Protein AF-A0A1J9PPA3-F1 (afdb_monomer_lite)

Radius of gyration: 17.22 Å; chains: 1; bounding box: 44×34×53 Å

pLDDT: mean 74.86, std 14.75, range [27.97, 92.5]

InterPro domains:
  IPR036514 SGNH hydrolase superfamily [G3DSA:3.40.50.1110] (2-132)

Secondary structure (DSSP, 8-state):
----STTSPPTT-----IIIIIHHHHHHHHTSTT-S----GGG-EEEE--SSGGGSTTTTTTT----THHHHHHHHHHHHHHHTTT--EEEE-----GGGSTT-PPSSTT-HHHHHHHHHHHHHHHHHHHHHIIIIIS-TTTTTT---

Structure (mmCIF, N/CA/C/O backbone):
data_AF-A0A1J9PPA3-F1
#
_entry.id   AF-A0A1J9PPA3-F1
#
loop_
_atom_site.group_PDB
_atom_site.id
_atom_site.type_symbol
_atom_site.label_atom_id
_atom_site.label_alt_id
_atom_site.label_comp_id
_atom_site.label_asym_id
_atom_site.label_entity_id
_atom_site.label_seq_id
_atom_site.pdbx_PDB_ins_code
_atom_site.Cartn_x
_atom_site.Cartn_y
_atom_site.Cartn_z
_atom_site.occupancy
_atom_site.B_iso_or_equiv
_atom_site.auth_seq_id
_atom_site.auth_comp_id
_atom_site.auth_asym_id
_atom_site.auth_atom_id
_atom_site.pdbx_PDB_model_num
ATOM 1 N N . MET A 1 1 ? 22.828 -7.476 2.561 1.00 27.97 1 MET A N 1
ATOM 2 C CA . MET A 1 1 ? 21.979 -7.334 1.357 1.00 27.97 1 MET A CA 1
ATOM 3 C C . MET A 1 1 ? 21.049 -6.152 1.584 1.00 27.97 1 MET A C 1
ATOM 5 O O . MET A 1 1 ? 20.035 -6.294 2.251 1.00 27.97 1 MET A O 1
ATOM 9 N N . THR A 1 2 ? 21.460 -4.958 1.165 1.00 29.41 2 THR A N 1
ATOM 10 C CA . THR A 1 2 ? 20.736 -3.705 1.419 1.00 29.41 2 THR A CA 1
ATOM 11 C C . THR A 1 2 ? 19.582 -3.559 0.433 1.00 29.41 2 THR A C 1
ATOM 13 O O . THR A 1 2 ? 19.784 -3.475 -0.776 1.00 29.41 2 THR A O 1
ATOM 16 N N . SER A 1 3 ? 18.367 -3.585 0.973 1.00 36.75 3 SER A N 1
ATOM 17 C CA . SER A 1 3 ? 17.110 -3.324 0.279 1.00 36.75 3 SER A CA 1
ATOM 18 C C . SER A 1 3 ? 17.101 -1.905 -0.302 1.00 36.75 3 SER A C 1
ATOM 20 O O . SER A 1 3 ? 17.084 -0.946 0.458 1.00 36.75 3 SER A O 1
ATOM 22 N N . ASN A 1 4 ? 17.055 -1.785 -1.631 1.00 42.97 4 ASN A N 1
ATOM 23 C CA . ASN A 1 4 ? 16.740 -0.543 -2.357 1.00 42.97 4 ASN A CA 1
ATOM 24 C C . ASN A 1 4 ? 15.247 -0.444 -2.733 1.00 42.97 4 ASN A C 1
ATOM 26 O O . ASN A 1 4 ? 14.871 0.277 -3.658 1.00 42.97 4 ASN A O 1
ATOM 30 N N . ALA A 1 5 ? 14.368 -1.178 -2.043 1.00 49.75 5 ALA A N 1
ATOM 31 C CA . ALA A 1 5 ? 12.935 -0.927 -2.154 1.00 49.75 5 ALA A CA 1
ATOM 32 C C . ALA A 1 5 ? 12.614 0.333 -1.345 1.00 49.75 5 ALA A C 1
ATOM 34 O O . ALA A 1 5 ? 13.302 0.620 -0.371 1.00 49.75 5 ALA A O 1
ATOM 35 N N . SER A 1 6 ? 11.549 1.048 -1.708 1.00 58.25 6 SER A N 1
ATOM 36 C CA . SER A 1 6 ? 10.996 2.253 -1.050 1.00 58.25 6 SER A CA 1
ATOM 37 C C . SER A 1 6 ? 10.542 2.054 0.415 1.00 58.25 6 SER A C 1
ATOM 39 O O . SER A 1 6 ? 9.663 2.740 0.92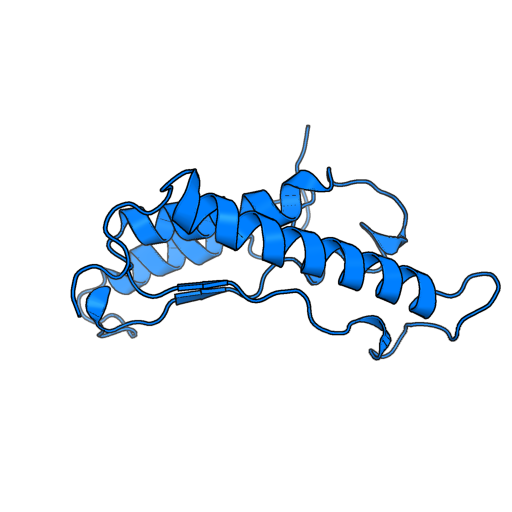1 1.00 58.25 6 SER A O 1
ATOM 41 N N . CYS A 1 7 ? 11.100 1.051 1.068 1.00 62.84 7 CYS A N 1
ATOM 42 C CA . CYS A 1 7 ? 10.606 0.350 2.231 1.00 62.84 7 CYS A CA 1
ATOM 43 C C . CYS A 1 7 ? 11.698 0.131 3.255 1.00 62.84 7 CYS A C 1
ATOM 45 O O . CYS A 1 7 ? 11.352 -0.142 4.392 1.00 62.84 7 CYS A O 1
ATOM 47 N N . SER A 1 8 ? 12.964 0.224 2.826 1.00 58.25 8 SER A N 1
ATOM 48 C CA . SER A 1 8 ? 14.114 0.342 3.705 1.00 58.25 8 SER A CA 1
ATOM 49 C C . SER A 1 8 ? 15.160 1.252 3.102 1.00 58.25 8 SER A C 1
ATOM 51 O O . SER A 1 8 ? 15.396 1.230 1.895 1.00 58.25 8 SER A O 1
ATOM 53 N N . ARG A 1 9 ? 15.779 2.067 3.955 1.00 54.66 9 ARG A N 1
ATOM 54 C CA . ARG A 1 9 ? 16.699 3.117 3.525 1.00 54.66 9 ARG A CA 1
ATOM 55 C C . ARG A 1 9 ? 18.056 2.529 3.118 1.00 54.66 9 ARG A C 1
ATOM 57 O O . ARG A 1 9 ? 18.730 1.951 3.975 1.00 54.66 9 ARG A O 1
ATOM 64 N N . PRO A 1 10 ? 18.541 2.740 1.884 1.00 54.22 10 PRO A N 1
ATOM 65 C CA . PRO A 1 10 ? 19.969 2.624 1.620 1.00 54.22 10 PRO A CA 1
ATOM 66 C C . PRO A 1 10 ? 20.760 3.750 2.302 1.00 54.22 10 PRO A C 1
ATOM 68 O O . PRO A 1 10 ? 20.256 4.871 2.437 1.00 54.22 10 PRO A O 1
ATOM 71 N N . PRO A 1 11 ? 22.017 3.506 2.715 1.00 52.62 11 PRO A N 1
ATOM 72 C CA . PRO A 1 11 ? 22.867 4.555 3.268 1.00 52.62 11 PRO A CA 1
ATOM 73 C C . PRO A 1 11 ? 22.988 5.737 2.292 1.00 52.62 11 PRO A C 1
ATOM 75 O O . PRO A 1 11 ? 23.346 5.551 1.134 1.00 52.62 11 PRO A O 1
ATOM 78 N N . GLY A 1 12 ? 22.689 6.953 2.760 1.00 52.34 12 GLY A N 1
ATOM 79 C CA . GLY A 1 12 ? 22.925 8.197 2.011 1.00 52.34 12 GLY A CA 1
ATOM 80 C C . GLY A 1 12 ? 21.735 8.789 1.241 1.00 52.34 12 GLY A C 1
ATOM 81 O O . GLY A 1 12 ? 21.861 9.904 0.749 1.00 52.34 12 GLY A O 1
ATOM 82 N N . ILE A 1 13 ? 20.571 8.127 1.182 1.00 56.47 13 ILE A N 1
ATOM 83 C CA . ILE A 1 13 ? 19.349 8.708 0.585 1.00 56.47 13 ILE A CA 1
ATOM 84 C C . ILE A 1 13 ? 18.416 9.238 1.689 1.00 56.47 13 ILE A C 1
ATOM 86 O O . ILE A 1 13 ? 18.161 8.544 2.677 1.00 56.47 13 ILE A O 1
ATOM 90 N N . LEU A 1 14 ? 17.923 10.473 1.522 1.00 55.19 14 LEU A N 1
ATOM 91 C CA . LEU A 1 14 ? 16.955 11.161 2.393 1.00 55.19 14 LEU A CA 1
ATOM 92 C C . LEU A 1 14 ? 15.536 11.091 1.803 1.00 55.19 14 LEU A C 1
ATOM 94 O O . LEU A 1 14 ? 14.905 12.114 1.558 1.00 55.19 14 LEU A O 1
ATOM 98 N N . VAL A 1 15 ? 15.037 9.885 1.532 1.00 59.75 15 VAL A N 1
ATOM 99 C CA . VAL A 1 15 ? 13.597 9.692 1.310 1.00 59.75 15 VAL A CA 1
ATOM 100 C C . VAL A 1 15 ? 13.026 8.992 2.539 1.00 59.75 15 VAL A C 1
ATOM 102 O O . VAL A 1 15 ? 13.624 8.001 2.981 1.00 59.75 15 VAL A O 1
ATOM 105 N N . PRO A 1 16 ? 11.925 9.494 3.128 1.00 65.06 16 PRO A N 1
ATOM 106 C CA . PRO A 1 16 ? 11.259 8.776 4.200 1.00 65.06 16 PRO A CA 1
ATOM 107 C C . PRO A 1 16 ? 10.857 7.400 3.668 1.00 65.06 16 PRO A C 1
ATOM 109 O O . PRO A 1 16 ? 10.274 7.272 2.594 1.00 65.06 16 PRO A O 1
ATOM 112 N N . CYS A 1 17 ? 11.281 6.357 4.374 1.00 75.88 17 CYS A N 1
ATOM 113 C CA . CYS A 1 17 ? 10.934 4.987 4.034 1.00 75.88 17 CYS A CA 1
ATOM 114 C C . CYS A 1 17 ? 9.712 4.578 4.851 1.00 75.88 17 CYS A C 1
ATOM 116 O O . CYS A 1 17 ? 9.585 4.933 6.025 1.00 75.88 17 CYS A O 1
ATOM 118 N N . VAL A 1 18 ? 8.815 3.817 4.229 1.00 83.19 18 VAL A N 1
ATOM 119 C CA . VAL A 1 18 ? 7.496 3.520 4.803 1.00 83.19 18 VAL A CA 1
ATOM 120 C C . VAL A 1 18 ? 7.613 2.753 6.124 1.00 83.19 18 VAL A C 1
ATOM 122 O O . VAL A 1 18 ? 6.922 3.062 7.095 1.00 83.19 18 VAL A O 1
ATOM 125 N N . LEU A 1 19 ? 8.504 1.755 6.184 1.00 83.75 19 LEU A N 1
ATOM 126 C CA . LEU A 1 19 ? 8.627 0.887 7.356 1.00 83.75 19 LEU A CA 1
ATOM 127 C C . LEU A 1 19 ? 9.458 1.504 8.481 1.00 83.75 19 LEU A C 1
ATOM 129 O O . LEU A 1 19 ? 9.209 1.152 9.638 1.00 83.75 19 LEU A O 1
ATOM 133 N N . GLU A 1 20 ? 10.435 2.356 8.166 1.00 80.81 20 GLU A N 1
ATOM 134 C CA . GLU A 1 20 ? 11.334 2.979 9.144 1.00 80.81 20 GLU A CA 1
ATOM 135 C C . GLU A 1 20 ? 10.863 4.347 9.634 1.00 80.81 20 GLU A C 1
ATOM 137 O O . GLU A 1 20 ? 11.234 4.728 10.740 1.00 80.81 20 GLU A O 1
ATOM 142 N N . TYR A 1 21 ? 10.078 5.082 8.843 1.00 83.38 21 TYR A N 1
ATOM 143 C 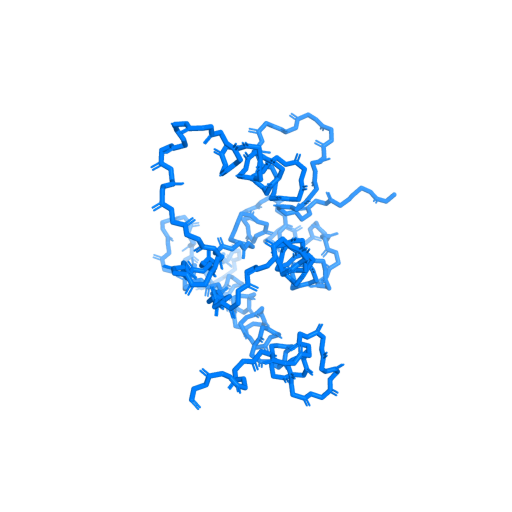CA . TYR A 1 21 ? 9.671 6.444 9.182 1.00 83.38 21 TYR A CA 1
ATOM 144 C C . TYR A 1 21 ? 8.157 6.632 9.165 1.00 83.38 21 TYR A C 1
ATOM 146 O O . TYR A 1 21 ? 7.581 6.875 10.218 1.00 83.38 21 TYR A O 1
ATOM 154 N N . GLU A 1 22 ? 7.494 6.467 8.016 1.00 86.50 22 GLU A N 1
ATOM 155 C CA . GLU A 1 22 ? 6.090 6.892 7.872 1.00 86.50 22 GLU A CA 1
ATOM 156 C C . GLU A 1 22 ? 5.147 6.179 8.852 1.00 86.50 22 GLU A C 1
ATOM 158 O O . GLU A 1 22 ? 4.385 6.834 9.561 1.00 86.50 22 GLU A O 1
ATOM 163 N N . ILE A 1 23 ? 5.224 4.845 8.950 1.00 88.44 23 ILE A N 1
ATOM 164 C CA . ILE A 1 23 ? 4.375 4.081 9.878 1.00 88.44 23 ILE A CA 1
ATOM 165 C C . ILE A 1 23 ? 4.730 4.357 11.345 1.00 88.44 23 ILE A C 1
ATOM 167 O O . ILE A 1 23 ? 3.810 4.631 12.115 1.00 88.44 23 ILE A O 1
ATOM 171 N N . PRO A 1 24 ? 6.008 4.291 11.777 1.00 89.56 24 PRO A N 1
ATOM 172 C CA . PRO A 1 24 ? 6.366 4.657 13.146 1.00 89.56 24 PRO A CA 1
ATOM 173 C C . PRO A 1 24 ? 5.908 6.065 13.544 1.00 89.56 24 PRO A C 1
ATOM 175 O O . PRO A 1 24 ? 5.340 6.223 14.622 1.00 89.56 24 PRO A O 1
ATOM 178 N N . SER A 1 25 ? 6.094 7.060 12.673 1.00 88.56 25 SER A N 1
ATOM 179 C CA . SER A 1 25 ? 5.632 8.430 12.914 1.00 88.56 25 SER A CA 1
ATOM 180 C C . SER A 1 25 ? 4.114 8.497 13.045 1.00 88.56 25 SER A C 1
ATOM 182 O O . SER A 1 25 ? 3.627 9.064 14.016 1.00 88.56 25 SER A O 1
ATOM 184 N N . TYR A 1 26 ? 3.364 7.833 12.158 1.00 87.94 26 TYR A N 1
ATOM 185 C CA . TYR A 1 26 ? 1.905 7.756 12.267 1.00 87.94 26 TYR A CA 1
ATOM 186 C C . TYR A 1 26 ? 1.443 7.180 13.613 1.00 87.94 26 TYR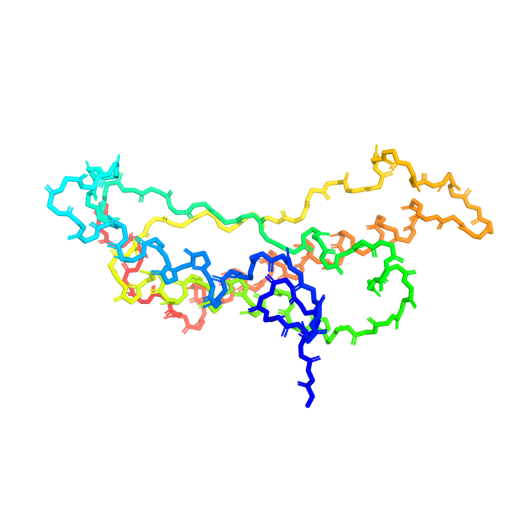 A C 1
ATOM 188 O O . TYR A 1 26 ? 0.532 7.728 14.226 1.00 87.94 26 TYR A O 1
ATOM 196 N N . ILE A 1 27 ? 2.066 6.096 14.090 1.00 87.62 27 ILE A N 1
ATOM 197 C CA . ILE A 1 27 ? 1.693 5.459 15.365 1.00 87.62 27 ILE A CA 1
ATOM 198 C C . ILE A 1 27 ? 1.909 6.421 16.537 1.00 87.62 27 ILE A C 1
ATOM 200 O O . ILE A 1 27 ? 1.060 6.511 17.421 1.00 87.62 27 ILE A O 1
ATOM 204 N N . VAL A 1 28 ? 3.033 7.145 16.538 1.00 89.62 28 VAL A N 1
ATOM 205 C CA . VAL A 1 28 ? 3.331 8.145 17.570 1.00 89.62 28 VAL A CA 1
ATOM 206 C C . VAL A 1 28 ? 2.324 9.291 17.509 1.00 89.62 28 VAL A C 1
ATOM 208 O O . VAL A 1 28 ? 1.735 9.632 18.532 1.00 89.62 28 VAL A O 1
ATOM 211 N N . ASP A 1 29 ? 2.080 9.840 16.321 1.00 87.75 29 ASP A N 1
ATOM 212 C CA . ASP A 1 29 ? 1.201 10.994 16.137 1.00 87.75 29 ASP A CA 1
ATOM 213 C C . ASP A 1 29 ? -0.260 10.668 16.472 1.00 87.75 29 ASP A C 1
ATOM 215 O O . ASP A 1 29 ? -0.948 11.485 17.084 1.00 87.75 29 ASP A O 1
ATOM 219 N N . ALA A 1 30 ? -0.730 9.465 16.126 1.00 84.44 30 ALA A N 1
ATOM 220 C CA . ALA A 1 30 ? -2.084 8.995 16.419 1.00 84.44 30 ALA A CA 1
ATOM 221 C C . ALA A 1 30 ? -2.332 8.755 17.918 1.00 84.44 30 ALA A C 1
ATOM 223 O O . ALA A 1 30 ? -3.479 8.782 18.358 1.00 84.44 30 ALA A O 1
ATOM 224 N N . ALA A 1 31 ? -1.279 8.538 18.711 1.00 84.62 31 ALA A N 1
ATOM 225 C CA . ALA A 1 31 ? -1.379 8.344 20.157 1.00 84.62 31 ALA A CA 1
ATOM 226 C C . ALA A 1 31 ? -1.381 9.663 20.954 1.00 84.62 31 ALA A C 1
ATOM 228 O O . ALA A 1 31 ? -1.556 9.646 22.175 1.00 84.62 31 ALA A O 1
ATOM 229 N N . LEU A 1 32 ? -1.166 10.813 20.302 1.00 85.75 32 LEU A N 1
ATOM 230 C CA . LEU A 1 32 ? -1.097 12.097 20.995 1.00 85.75 32 LEU A CA 1
ATOM 231 C C . LEU A 1 32 ? -2.482 12.525 21.528 1.00 85.75 32 LEU A C 1
ATOM 233 O O . LEU A 1 32 ? -3.471 12.457 20.802 1.00 85.75 32 LEU A O 1
ATOM 237 N N . PRO A 1 33 ? -2.578 13.086 22.752 1.00 78.50 33 PRO A N 1
ATOM 238 C CA . PRO A 1 33 ? -3.853 13.539 23.335 1.00 78.50 33 PRO A CA 1
ATOM 239 C C . PRO A 1 33 ? -4.590 14.621 22.529 1.00 78.50 33 PRO A C 1
ATOM 241 O O . PRO A 1 33 ? -5.788 14.827 22.698 1.00 78.50 33 PRO A O 1
ATOM 244 N N . LYS A 1 34 ? -3.860 15.343 21.673 1.00 79.81 34 LYS A N 1
ATOM 245 C CA . LYS A 1 34 ? -4.383 16.303 20.692 1.00 79.81 34 LYS A CA 1
ATOM 246 C C . LYS A 1 34 ? -3.875 15.939 19.301 1.00 79.81 34 LYS A C 1
ATOM 248 O O . LYS A 1 34 ? -3.346 16.794 18.591 1.00 79.81 34 LYS A O 1
ATOM 253 N N . ALA A 1 35 ? -3.946 14.654 18.960 1.00 74.81 35 ALA A N 1
ATOM 254 C CA . ALA A 1 35 ? -3.539 14.187 17.651 1.00 74.81 35 ALA A CA 1
ATOM 255 C C . ALA A 1 35 ? -4.284 14.992 16.571 1.00 74.81 35 ALA A C 1
ATOM 257 O O . ALA A 1 35 ? -5.504 15.163 16.663 1.00 74.81 35 ALA A O 1
ATOM 258 N N . PRO A 1 36 ? -3.588 15.464 15.522 1.00 68.94 36 PRO A N 1
ATOM 259 C CA . PRO A 1 36 ? -4.255 16.038 14.353 1.00 68.94 36 PRO A CA 1
ATOM 260 C C . PRO A 1 36 ? -5.189 15.017 13.674 1.00 68.94 36 PRO A C 1
ATOM 262 O O . PRO A 1 36 ? -6.088 15.393 12.926 1.00 68.94 36 PRO A O 1
ATOM 265 N N . ILE A 1 37 ? -5.001 13.726 13.971 1.00 70.19 37 ILE A N 1
ATOM 266 C CA . ILE A 1 37 ? -5.835 12.605 13.553 1.00 70.19 37 ILE A CA 1
ATOM 267 C C . ILE A 1 37 ? -6.710 12.183 14.745 1.00 70.19 37 ILE A C 1
ATOM 269 O O . ILE A 1 37 ? -6.304 11.369 15.566 1.00 70.19 37 ILE A O 1
ATOM 273 N N . ASN A 1 38 ? -7.922 12.737 14.841 1.00 70.69 38 ASN A N 1
ATOM 274 C CA . ASN A 1 38 ? -8.922 12.353 15.847 1.00 70.69 38 ASN A CA 1
ATOM 275 C C . ASN A 1 38 ? -9.894 11.302 15.279 1.00 70.69 38 ASN A C 1
ATOM 277 O O . ASN A 1 38 ? -11.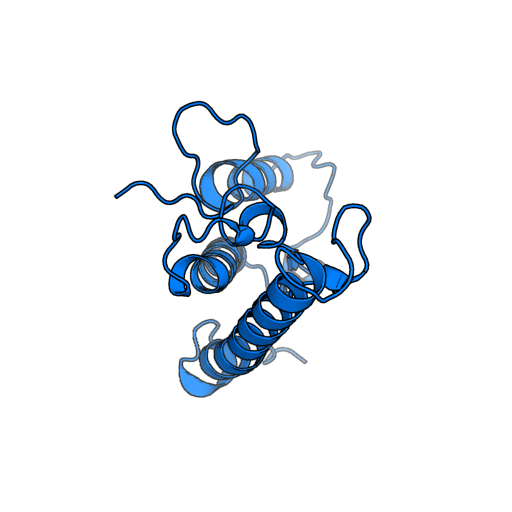080 11.566 15.092 1.00 70.69 38 ASN A O 1
ATOM 281 N N . THR A 1 39 ? -9.373 10.134 14.907 1.00 71.19 39 THR A N 1
ATOM 282 C CA . THR A 1 39 ? -10.178 9.006 14.417 1.00 71.19 39 THR A CA 1
ATOM 283 C C . THR A 1 39 ? -9.677 7.710 15.037 1.00 71.19 39 THR A C 1
ATOM 285 O O . THR A 1 39 ? -8.480 7.544 15.271 1.00 71.19 39 THR A O 1
ATOM 288 N N . THR A 1 40 ? -10.594 6.792 15.328 1.00 76.69 40 THR A N 1
ATOM 289 C CA . THR A 1 40 ? -10.229 5.443 15.769 1.00 76.69 40 THR A CA 1
ATOM 290 C C . THR A 1 40 ? -9.867 4.578 14.565 1.00 76.69 40 THR A C 1
ATOM 292 O O . THR A 1 40 ? -10.294 4.835 13.439 1.00 76.69 40 THR A O 1
ATOM 295 N N . ALA A 1 41 ? -9.117 3.500 14.784 1.00 79.75 41 ALA A N 1
ATOM 296 C CA . ALA A 1 41 ? -8.689 2.627 13.692 1.00 79.75 41 ALA A CA 1
ATOM 297 C C . ALA A 1 41 ? -9.861 1.961 12.926 1.00 79.75 41 ALA A C 1
ATOM 299 O O . ALA A 1 41 ? -9.725 1.628 11.749 1.00 79.75 41 ALA A O 1
ATOM 300 N N . HIS A 1 42 ? -11.040 1.842 13.554 1.00 79.88 42 HIS A N 1
ATOM 301 C CA . HIS A 1 42 ? -12.283 1.365 12.927 1.00 79.88 42 HIS A CA 1
ATOM 302 C C . HIS A 1 42 ? -13.051 2.445 12.145 1.00 79.88 42 HIS A C 1
ATOM 304 O O . HIS A 1 42 ? -14.018 2.135 11.456 1.00 79.88 42 HIS A O 1
ATOM 310 N N . GLN A 1 43 ? -12.647 3.709 12.241 1.00 84.56 43 GLN A N 1
ATOM 311 C CA . GLN A 1 43 ? -13.254 4.840 11.532 1.00 84.56 43 GLN A CA 1
ATOM 312 C C . GLN A 1 43 ? -12.335 5.387 10.429 1.00 84.56 43 GLN A C 1
ATOM 314 O O . GLN A 1 43 ? -12.637 6.409 9.814 1.00 84.56 43 GLN A O 1
ATOM 319 N N . ALA A 1 44 ? -11.209 4.718 10.177 1.00 86.56 44 ALA A N 1
ATOM 320 C CA . ALA A 1 44 ? -10.212 5.122 9.202 1.00 86.56 44 ALA A CA 1
ATOM 321 C C . ALA A 1 44 ? -10.068 4.083 8.085 1.00 86.56 44 ALA A C 1
ATOM 323 O O . ALA A 1 44 ? -10.060 2.875 8.327 1.00 86.56 44 ALA A O 1
ATOM 324 N N . VAL A 1 45 ? -9.900 4.577 6.857 1.00 89.88 45 VAL A N 1
ATOM 325 C CA . VAL A 1 45 ? -9.483 3.772 5.705 1.00 89.88 45 VAL A CA 1
ATOM 326 C C . VAL A 1 45 ? -8.007 4.040 5.437 1.00 89.88 45 VAL A C 1
ATOM 328 O O . VAL A 1 45 ? -7.604 5.161 5.130 1.00 89.88 45 VAL A O 1
ATOM 331 N N . TYR A 1 46 ? -7.198 2.994 5.535 1.00 90.12 46 TYR A N 1
ATOM 332 C CA . TYR A 1 46 ? -5.754 3.025 5.363 1.00 90.12 46 TYR A CA 1
ATOM 333 C C . TYR A 1 46 ? -5.407 2.760 3.904 1.00 90.12 46 TYR A C 1
ATOM 335 O O . TYR A 1 46 ? -5.410 1.626 3.422 1.00 90.12 46 TYR A O 1
ATOM 343 N N . SER A 1 47 ? -5.122 3.839 3.188 1.00 89.81 47 SER A N 1
ATOM 344 C CA . SER A 1 47 ? -4.753 3.807 1.779 1.00 89.81 47 SER A CA 1
ATOM 345 C C . SER A 1 47 ? -3.233 3.835 1.641 1.00 89.81 47 SER A C 1
ATOM 347 O O . SER A 1 47 ? -2.568 4.663 2.260 1.00 89.81 47 SER A O 1
ATOM 349 N N . THR A 1 48 ? -2.651 2.928 0.857 1.00 84.75 48 THR A N 1
ATOM 350 C CA . THR A 1 48 ? -1.192 2.867 0.671 1.00 84.75 48 THR A CA 1
ATOM 351 C C . THR A 1 48 ? -0.850 2.843 -0.808 1.00 84.75 48 THR A C 1
ATOM 353 O O . THR A 1 48 ? -1.209 1.898 -1.514 1.00 84.75 48 THR A O 1
ATOM 356 N N . TRP A 1 49 ? -0.128 3.877 -1.266 1.00 83.88 49 TRP A N 1
ATOM 357 C CA . TRP A 1 49 ? 0.371 3.976 -2.639 1.00 83.88 49 TRP A CA 1
ATOM 358 C C . TRP A 1 49 ? 1.891 3.966 -2.712 1.00 83.88 49 TRP A C 1
ATOM 360 O O . TRP A 1 49 ? 2.543 4.989 -2.903 1.00 83.88 49 TRP A O 1
ATOM 370 N N . ILE A 1 50 ? 2.481 2.793 -2.546 1.00 76.12 50 ILE A N 1
ATOM 371 C CA . ILE A 1 50 ? 3.938 2.671 -2.504 1.00 76.12 50 ILE A CA 1
ATOM 372 C C . ILE A 1 50 ? 4.407 1.779 -3.649 1.00 76.12 50 ILE A C 1
ATOM 374 O O . ILE A 1 50 ? 3.623 0.994 -4.177 1.00 76.12 50 ILE A O 1
ATOM 378 N N . SER A 1 51 ? 5.683 1.919 -4.030 1.00 69.69 51 SER A N 1
ATOM 379 C CA . SER A 1 51 ? 6.399 1.224 -5.127 1.00 69.69 51 SER A CA 1
ATOM 380 C C . SER A 1 51 ? 6.702 2.055 -6.377 1.00 69.69 51 SER A C 1
ATOM 382 O O . SER A 1 51 ? 7.571 1.655 -7.149 1.00 69.69 51 SER A O 1
ATOM 384 N N . THR A 1 52 ? 6.084 3.222 -6.582 1.00 73.38 52 THR A N 1
ATOM 385 C CA . THR A 1 52 ? 6.367 4.086 -7.752 1.00 73.38 52 THR A CA 1
ATOM 386 C C . THR A 1 52 ? 7.823 4.548 -7.798 1.00 73.38 52 THR A C 1
ATOM 388 O O . THR A 1 52 ? 8.469 4.456 -8.841 1.00 73.38 52 THR A O 1
ATOM 391 N N . ASN A 1 53 ? 8.370 4.961 -6.653 1.00 68.25 53 ASN A N 1
ATOM 392 C CA . ASN A 1 53 ? 9.739 5.473 -6.547 1.00 68.25 53 ASN A CA 1
ATOM 393 C C . ASN A 1 53 ? 10.795 4.415 -6.878 1.00 68.25 53 ASN A C 1
ATOM 395 O O . ASN A 1 53 ? 11.783 4.711 -7.549 1.00 68.25 53 ASN A O 1
ATOM 399 N N . GLY A 1 54 ? 10.577 3.160 -6.485 1.00 66.00 54 GLY A N 1
ATOM 400 C CA . GLY A 1 54 ? 11.506 2.096 -6.846 1.00 66.00 54 GLY A CA 1
ATOM 401 C C . GLY A 1 54 ? 11.330 1.581 -8.279 1.00 66.00 54 GLY A C 1
ATOM 402 O O . GLY A 1 54 ? 12.132 0.756 -8.695 1.00 66.00 54 GLY A O 1
ATOM 403 N N . LEU A 1 55 ? 10.361 2.070 -9.062 1.00 67.69 55 LEU A N 1
ATOM 404 C CA . LEU A 1 55 ? 10.267 1.820 -10.511 1.00 67.69 55 LEU A CA 1
ATOM 405 C C . LEU A 1 55 ? 10.968 2.892 -11.362 1.00 67.69 55 LEU A C 1
ATOM 407 O O . LEU A 1 55 ? 10.981 2.796 -12.588 1.00 67.69 55 LEU A O 1
ATOM 411 N N . GLY A 1 56 ? 11.559 3.907 -10.726 1.00 62.84 56 GLY A N 1
ATOM 412 C CA . GLY A 1 56 ? 12.195 5.038 -11.391 1.00 62.84 56 GLY A CA 1
ATOM 413 C C . GLY A 1 56 ? 13.455 4.706 -12.204 1.00 62.84 56 GLY A C 1
ATOM 414 O O . GLY A 1 56 ? 13.980 3.589 -12.206 1.00 62.84 56 GLY A O 1
ATOM 415 N N . ASN A 1 57 ? 13.963 5.743 -12.883 1.00 53.84 57 ASN A N 1
ATOM 416 C CA . ASN A 1 57 ? 15.075 5.695 -13.844 1.00 53.84 57 ASN A CA 1
ATOM 417 C C . ASN A 1 57 ? 16.388 5.085 -13.314 1.00 53.84 57 ASN A C 1
ATOM 419 O O . ASN A 1 57 ? 17.200 4.664 -14.129 1.00 53.84 57 ASN A O 1
ATOM 423 N N . GLN A 1 58 ? 16.601 5.043 -11.996 1.00 52.38 58 GLN A N 1
ATOM 424 C CA . GLN A 1 58 ? 17.864 4.614 -11.376 1.00 52.38 58 GLN A CA 1
ATOM 425 C C . GLN A 1 58 ? 17.785 3.276 -10.627 1.00 52.38 58 GLN A C 1
ATOM 427 O O . GLN A 1 58 ? 18.766 2.866 -10.020 1.00 52.38 58 GLN A O 1
ATOM 432 N N . VAL A 1 59 ? 16.639 2.590 -10.651 1.00 58.19 59 VAL A N 1
ATOM 433 C CA . VAL A 1 59 ? 16.473 1.317 -9.930 1.00 58.19 59 VAL A CA 1
ATOM 434 C C . VAL A 1 59 ? 15.983 0.251 -10.905 1.00 58.19 59 VAL A C 1
ATOM 436 O O . VAL A 1 59 ? 16.769 -0.510 -11.462 1.00 58.19 59 VAL A O 1
ATOM 439 N N . PHE A 1 60 ? 14.693 0.253 -11.234 1.00 54.53 60 PHE A N 1
ATOM 440 C CA . PHE A 1 60 ? 14.105 -0.823 -12.031 1.00 54.53 60 PHE A CA 1
ATOM 441 C C . PHE A 1 60 ? 14.246 -0.639 -13.550 1.00 54.53 60 PHE A C 1
ATOM 443 O O . PHE A 1 60 ? 14.292 -1.624 -14.285 1.00 54.53 60 PHE A O 1
ATOM 450 N N . LEU A 1 61 ? 14.337 0.605 -14.038 1.00 56.91 61 LEU A N 1
ATOM 451 C CA . LEU A 1 61 ? 14.587 0.891 -15.461 1.00 56.91 61 LEU A CA 1
ATOM 452 C C . LEU A 1 61 ? 16.052 0.690 -15.877 1.00 56.91 61 LEU A C 1
ATOM 454 O O . LEU A 1 61 ? 16.319 0.596 -17.074 1.00 56.91 61 LEU A O 1
ATOM 458 N N . ALA A 1 62 ? 16.968 0.632 -14.908 1.00 56.47 62 ALA A N 1
ATOM 459 C CA . ALA A 1 62 ? 18.400 0.415 -15.110 1.00 56.47 62 ALA A CA 1
ATOM 460 C C . ALA A 1 62 ? 18.833 -1.042 -14.836 1.00 56.47 62 ALA A C 1
ATOM 462 O O . ALA A 1 62 ? 20.026 -1.312 -14.765 1.00 56.47 62 ALA A O 1
ATOM 463 N N . ASP A 1 63 ? 17.876 -1.960 -14.626 1.00 56.84 63 ASP A N 1
ATOM 464 C CA . ASP A 1 63 ? 18.106 -3.360 -14.219 1.00 56.84 63 ASP A CA 1
ATOM 465 C C . ASP A 1 63 ? 18.991 -3.528 -12.961 1.00 56.84 63 ASP A C 1
ATOM 467 O O . ASP A 1 63 ? 19.505 -4.612 -12.679 1.00 56.84 63 ASP A O 1
ATOM 471 N N . MET A 1 64 ? 19.104 -2.480 -12.139 1.00 54.78 64 MET A N 1
ATOM 472 C CA . MET A 1 64 ? 19.759 -2.514 -10.833 1.00 54.78 64 MET A CA 1
ATOM 473 C C . MET A 1 64 ? 18.778 -3.139 -9.835 1.00 54.78 64 MET A C 1
ATOM 475 O O . MET A 1 64 ? 17.961 -2.465 -9.210 1.00 54.78 64 MET A O 1
ATOM 479 N N . GLN A 1 65 ? 18.767 -4.472 -9.797 1.00 51.28 65 GLN A N 1
ATOM 480 C CA . GLN A 1 65 ? 17.684 -5.244 -9.194 1.00 51.28 65 GLN A CA 1
ATOM 481 C C . GLN A 1 65 ? 17.570 -5.066 -7.676 1.00 51.28 65 GLN A C 1
ATOM 483 O O . GLN A 1 65 ? 18.335 -5.633 -6.900 1.00 51.28 65 GLN A O 1
ATOM 488 N N . THR A 1 66 ? 16.485 -4.436 -7.240 1.00 53.66 66 THR A N 1
ATOM 489 C CA . THR A 1 66 ? 15.756 -4.910 -6.061 1.00 53.66 66 THR A CA 1
ATOM 490 C C . THR A 1 66 ? 15.075 -6.231 -6.433 1.00 53.66 66 THR A C 1
ATOM 492 O O . THR A 1 66 ? 14.470 -6.301 -7.510 1.00 53.66 66 THR A O 1
ATOM 495 N N . PRO A 1 67 ? 15.110 -7.286 -5.593 1.00 56.22 67 PRO A N 1
ATOM 496 C CA . PRO A 1 67 ? 14.353 -8.502 -5.869 1.00 56.22 67 PRO A CA 1
ATOM 497 C C . PRO A 1 67 ? 12.896 -8.136 -6.165 1.00 56.22 67 PRO A C 1
ATOM 499 O O . PRO A 1 67 ? 12.287 -7.407 -5.389 1.00 56.22 67 PRO A O 1
ATOM 502 N N . LYS A 1 68 ? 12.312 -8.631 -7.265 1.00 51.50 68 LYS A N 1
ATOM 503 C CA . LYS A 1 68 ? 10.913 -8.330 -7.658 1.00 51.50 68 LYS A CA 1
ATOM 504 C C . LYS A 1 68 ? 9.910 -8.582 -6.518 1.00 51.50 68 LYS A C 1
ATOM 506 O O . LYS A 1 68 ? 8.890 -7.910 -6.423 1.00 51.50 68 LYS A O 1
ATOM 511 N N . LYS A 1 69 ? 10.252 -9.522 -5.631 1.00 54.28 69 LYS A N 1
ATOM 512 C CA . LYS A 1 69 ? 9.534 -9.863 -4.399 1.00 54.28 69 LYS A CA 1
ATOM 513 C C . LYS A 1 69 ? 9.472 -8.695 -3.397 1.00 54.28 69 LYS A C 1
ATOM 515 O O . LYS A 1 69 ? 8.468 -8.539 -2.720 1.00 54.28 69 LYS A O 1
ATOM 520 N N . ALA A 1 70 ? 10.491 -7.838 -3.345 1.00 63.84 70 ALA A N 1
ATOM 521 C CA . ALA A 1 70 ? 10.643 -6.785 -2.341 1.00 63.84 70 ALA A CA 1
ATOM 522 C C . ALA A 1 70 ? 9.566 -5.683 -2.407 1.00 63.84 70 ALA A C 1
ATOM 524 O O . ALA A 1 70 ? 9.233 -5.115 -1.373 1.00 63.84 70 ALA A O 1
ATOM 525 N N . TYR A 1 71 ? 8.991 -5.397 -3.582 1.00 69.94 71 TYR A N 1
ATOM 526 C CA . TYR A 1 71 ? 7.985 -4.332 -3.740 1.00 69.94 71 TYR A CA 1
ATOM 527 C C . TYR A 1 71 ? 6.643 -4.692 -3.109 1.00 69.94 71 TYR A C 1
ATOM 529 O O . TYR A 1 71 ? 6.112 -3.976 -2.260 1.00 69.94 71 TYR A O 1
ATOM 537 N N . VAL A 1 72 ? 6.117 -5.845 -3.513 1.00 77.31 72 VAL A N 1
ATOM 538 C CA . VAL A 1 72 ? 4.821 -6.321 -3.042 1.00 77.31 72 VAL A CA 1
ATOM 539 C C . VAL A 1 72 ? 4.924 -6.722 -1.567 1.00 77.31 72 VAL A C 1
ATOM 541 O O . VAL A 1 72 ? 4.095 -6.300 -0.767 1.00 77.31 72 VAL A O 1
ATOM 544 N N . GLU A 1 73 ? 5.986 -7.439 -1.175 1.00 80.88 73 GLU A N 1
ATOM 545 C CA . GLU A 1 73 ? 6.217 -7.831 0.227 1.00 80.88 73 GLU A CA 1
ATOM 546 C C . GLU A 1 73 ? 6.333 -6.630 1.164 1.00 80.88 73 GLU A C 1
ATOM 548 O O . GLU A 1 73 ? 5.845 -6.680 2.291 1.00 80.88 73 GLU A O 1
ATOM 553 N N . CYS A 1 74 ? 6.932 -5.531 0.710 1.00 79.88 74 CYS A N 1
ATOM 554 C CA . CYS A 1 74 ? 6.967 -4.313 1.501 1.00 79.88 74 CYS A CA 1
ATOM 555 C C . CYS A 1 74 ? 5.571 -3.760 1.786 1.00 79.88 74 CYS A C 1
ATOM 557 O O . CYS A 1 74 ? 5.298 -3.374 2.920 1.00 79.88 74 CYS A O 1
ATOM 559 N N . THR A 1 75 ? 4.689 -3.738 0.783 1.00 85.31 75 THR A N 1
ATOM 560 C CA . THR A 1 75 ? 3.322 -3.242 0.990 1.00 85.31 75 THR A CA 1
ATOM 561 C C . THR A 1 75 ? 2.611 -4.088 2.026 1.00 85.31 75 THR A C 1
ATOM 563 O O . THR A 1 75 ? 2.088 -3.541 2.986 1.00 85.31 75 THR A O 1
ATOM 566 N N . PHE A 1 76 ? 2.686 -5.414 1.924 1.00 88.38 76 PHE A N 1
ATOM 567 C CA . PHE A 1 76 ? 2.084 -6.279 2.940 1.00 88.38 76 PHE A CA 1
ATOM 568 C C . PHE A 1 76 ? 2.765 -6.152 4.311 1.00 88.38 76 PHE A C 1
ATOM 570 O O . PHE A 1 76 ? 2.085 -6.179 5.326 1.00 88.38 76 PHE A O 1
ATOM 577 N N . SER A 1 77 ? 4.076 -5.910 4.372 1.00 88.81 77 SER A N 1
ATOM 578 C CA . SER A 1 77 ? 4.776 -5.646 5.641 1.00 88.81 77 SER A CA 1
ATOM 579 C C . SER A 1 77 ? 4.338 -4.329 6.296 1.00 88.81 77 SER A C 1
ATOM 581 O O . SER A 1 77 ? 4.248 -4.241 7.520 1.00 88.81 77 SER A O 1
ATOM 583 N N . ALA A 1 78 ? 4.053 -3.306 5.490 1.00 87.94 78 ALA A N 1
ATOM 584 C CA . ALA A 1 78 ? 3.505 -2.034 5.944 1.00 87.94 78 ALA A CA 1
ATOM 585 C C . ALA A 1 78 ? 2.081 -2.220 6.489 1.00 87.94 78 ALA A C 1
ATOM 587 O O . ALA A 1 78 ? 1.788 -1.812 7.615 1.00 87.94 78 ALA A O 1
ATOM 588 N N . LEU A 1 79 ? 1.231 -2.924 5.738 1.00 91.12 79 LEU A N 1
ATOM 589 C CA . LEU A 1 79 ? -0.127 -3.261 6.164 1.00 91.12 79 LEU A CA 1
ATOM 590 C C . LEU A 1 79 ? -0.137 -4.107 7.443 1.00 91.12 79 LEU A C 1
ATOM 592 O O . LEU A 1 79 ? -0.936 -3.836 8.328 1.00 91.12 79 LEU A O 1
ATOM 596 N N . ASP A 1 80 ? 0.783 -5.062 7.604 1.00 92.38 80 ASP A N 1
ATOM 597 C CA . ASP A 1 80 ? 0.902 -5.858 8.832 1.00 92.38 80 ASP A CA 1
ATOM 598 C C . ASP A 1 80 ? 1.163 -4.997 10.067 1.00 92.38 80 ASP A C 1
ATOM 600 O O . ASP A 1 80 ? 0.615 -5.262 11.138 1.00 92.38 80 ASP A O 1
ATOM 604 N N . LYS A 1 81 ? 2.028 -3.981 9.947 1.00 91.00 81 LYS A N 1
ATOM 605 C CA . LYS A 1 81 ? 2.308 -3.072 11.063 1.00 91.00 81 LYS A CA 1
ATOM 606 C C . LYS A 1 81 ? 1.057 -2.288 11.443 1.00 91.00 81 LYS A C 1
ATOM 608 O O . LYS A 1 81 ? 0.766 -2.206 12.628 1.00 91.00 81 LYS A O 1
ATOM 613 N N . LEU A 1 82 ? 0.310 -1.776 10.465 1.00 90.50 82 LEU A N 1
ATOM 614 C CA . LEU A 1 82 ? -0.948 -1.064 10.708 1.00 90.50 82 LEU A CA 1
ATOM 615 C C . LEU A 1 82 ? -2.030 -1.991 11.281 1.00 90.50 82 LEU A C 1
ATOM 617 O O . LEU A 1 82 ? -2.697 -1.634 12.247 1.00 90.50 82 LEU A O 1
ATOM 621 N N . TYR A 1 83 ? -2.166 -3.204 10.747 1.00 91.69 83 TYR A N 1
ATOM 622 C CA . TYR A 1 83 ? -3.121 -4.205 11.224 1.00 91.69 83 TYR A CA 1
ATOM 623 C C . TYR A 1 83 ? -2.893 -4.561 12.697 1.00 91.69 83 TYR A C 1
ATOM 625 O O . TYR A 1 83 ? -3.836 -4.597 13.483 1.00 91.69 83 TYR A O 1
ATOM 633 N N . ARG A 1 84 ? -1.630 -4.718 13.120 1.00 90.88 84 ARG A N 1
ATOM 634 C CA . ARG A 1 84 ? -1.279 -4.926 14.539 1.00 90.88 84 ARG A CA 1
ATOM 635 C C . ARG A 1 84 ? -1.620 -3.739 15.446 1.00 90.88 84 ARG A C 1
ATOM 637 O O . ARG A 1 84 ? -1.689 -3.928 16.653 1.00 90.88 84 ARG A O 1
ATOM 644 N N . GLN A 1 85 ? -1.824 -2.547 14.887 1.00 88.38 85 GLN A N 1
ATOM 645 C CA . GLN A 1 85 ? -2.292 -1.356 15.608 1.00 88.38 85 GLN A CA 1
ATOM 646 C C . GLN A 1 85 ? -3.824 -1.222 15.586 1.00 88.38 85 GLN A C 1
ATOM 648 O O . GLN A 1 85 ? -4.362 -0.207 16.018 1.00 88.38 85 GLN A O 1
ATOM 653 N N . GLY A 1 86 ? -4.535 -2.238 15.086 1.00 88.88 86 GLY A N 1
ATOM 654 C CA . GLY A 1 86 ? -5.993 -2.269 15.042 1.00 88.88 86 GLY A CA 1
ATOM 655 C C . GLY A 1 86 ? -6.600 -1.649 13.787 1.00 88.88 86 GLY A C 1
ATOM 656 O O . GLY A 1 86 ? -7.790 -1.372 13.794 1.00 88.88 86 GLY A O 1
ATOM 657 N N . ALA A 1 87 ? -5.834 -1.408 12.720 1.00 89.69 87 ALA A N 1
ATOM 658 C CA . ALA A 1 87 ? -6.395 -0.982 11.437 1.00 89.69 87 AL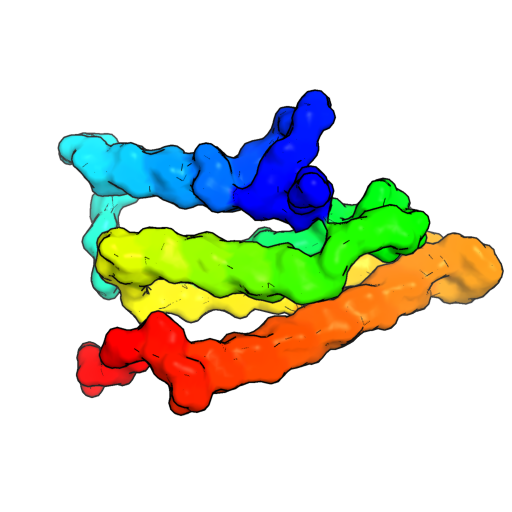A A CA 1
ATOM 659 C C . ALA A 1 87 ? -7.198 -2.114 10.768 1.00 89.69 87 ALA A C 1
ATOM 661 O O . ALA A 1 87 ? -6.725 -3.248 10.709 1.00 89.69 87 ALA A O 1
ATOM 662 N N . TRP A 1 88 ? -8.379 -1.799 10.220 1.00 88.88 88 TRP A N 1
ATOM 663 C CA . TRP A 1 88 ? -9.300 -2.802 9.647 1.00 88.88 88 TRP A CA 1
ATOM 664 C C . TRP A 1 88 ? -9.661 -2.595 8.177 1.00 88.88 88 TRP A C 1
ATOM 666 O O . TRP A 1 88 ? -9.927 -3.567 7.471 1.00 88.88 88 TRP A O 1
ATOM 676 N N . TYR A 1 89 ? -9.659 -1.355 7.693 1.00 90.75 89 TYR A N 1
ATOM 677 C CA . TYR A 1 89 ? -10.049 -1.040 6.321 1.00 90.75 89 TYR A CA 1
ATOM 678 C C . TYR A 1 89 ? -8.821 -0.627 5.524 1.00 90.75 89 TYR A C 1
ATOM 680 O O . TYR A 1 89 ? -8.264 0.442 5.760 1.00 90.75 89 TYR A O 1
ATOM 688 N N . PHE A 1 90 ? -8.394 -1.462 4.577 1.00 91.25 90 PHE A N 1
ATOM 689 C CA . PHE A 1 90 ? -7.196 -1.211 3.776 1.00 91.25 90 PHE A CA 1
ATOM 690 C C . PHE A 1 90 ? -7.515 -1.055 2.295 1.00 91.25 90 PHE A C 1
ATOM 692 O O . PHE A 1 90 ? -8.300 -1.814 1.729 1.00 91.25 90 PHE A O 1
ATOM 699 N N . VAL A 1 91 ? -6.821 -0.120 1.651 1.00 90.88 91 VAL A N 1
ATOM 700 C CA . VAL A 1 91 ? -6.817 0.063 0.197 1.00 90.88 91 VAL A CA 1
ATOM 701 C C . VAL A 1 91 ? -5.363 0.026 -0.292 1.00 90.88 91 VAL A C 1
ATOM 703 O O . VAL A 1 91 ? -4.723 1.073 -0.433 1.00 90.88 91 VAL A O 1
ATOM 706 N N . PRO A 1 92 ? -4.789 -1.172 -0.524 1.00 87.62 92 PRO A N 1
ATOM 707 C CA . PRO A 1 92 ? -3.502 -1.288 -1.198 1.00 87.62 92 PRO A CA 1
ATOM 708 C C . PRO A 1 92 ? -3.668 -0.946 -2.678 1.00 87.62 92 PRO A C 1
ATOM 710 O O . PRO A 1 92 ? -4.310 -1.682 -3.430 1.00 87.62 92 PRO A O 1
ATOM 713 N N . MET A 1 93 ? -3.084 0.168 -3.109 1.00 85.88 93 MET A N 1
ATOM 714 C CA . MET A 1 93 ? -3.155 0.591 -4.505 1.00 85.88 93 MET A CA 1
ATOM 715 C C . MET A 1 93 ? -2.054 -0.066 -5.334 1.00 85.88 93 MET A C 1
ATOM 717 O O . MET A 1 93 ? -0.910 -0.215 -4.900 1.00 85.88 93 MET A O 1
ATOM 721 N N . ASN A 1 94 ? -2.405 -0.446 -6.560 1.00 83.75 94 ASN A N 1
ATOM 722 C CA . ASN A 1 94 ? -1.449 -0.894 -7.565 1.00 83.75 94 ASN A CA 1
ATOM 723 C C . ASN A 1 94 ? -0.624 0.285 -8.107 1.00 83.75 94 ASN A C 1
ATOM 725 O O . ASN A 1 94 ? -0.837 1.440 -7.760 1.00 83.75 94 ASN A O 1
ATOM 729 N N . VAL A 1 95 ? 0.325 0.013 -8.998 1.00 81.62 95 VAL A N 1
ATOM 730 C CA . VAL A 1 95 ? 1.172 1.057 -9.592 1.00 81.62 95 VAL A CA 1
ATOM 731 C C . VAL A 1 95 ? 0.389 1.823 -10.676 1.00 81.62 95 VAL A C 1
ATOM 733 O O . VAL A 1 95 ? -0.234 1.177 -11.524 1.00 81.62 95 VAL A O 1
ATOM 736 N N . PRO A 1 96 ? 0.441 3.173 -10.714 1.00 82.19 96 PRO A N 1
ATOM 737 C CA . PRO A 1 96 ? -0.169 3.950 -11.785 1.00 82.19 96 PRO A CA 1
ATOM 738 C C . PRO A 1 96 ? 0.492 3.661 -13.131 1.00 82.19 96 PRO A C 1
ATOM 740 O O . PRO A 1 96 ? 1.620 3.180 -13.224 1.00 82.19 96 PRO A O 1
ATOM 743 N N . SER A 1 97 ? -0.194 4.054 -14.199 1.00 80.38 97 SER A N 1
ATOM 744 C CA . SER A 1 97 ? 0.338 4.067 -15.561 1.00 80.38 97 SER A CA 1
ATOM 745 C C . SER A 1 97 ? 1.524 5.041 -15.699 1.00 80.38 97 SER A C 1
ATOM 747 O O . SER A 1 97 ? 1.369 6.180 -16.142 1.00 80.38 97 SER A O 1
ATOM 749 N N . LEU A 1 98 ? 2.731 4.595 -15.341 1.00 76.88 98 LEU A N 1
ATOM 750 C CA . LEU A 1 98 ? 3.950 5.407 -15.409 1.00 76.88 98 LEU A CA 1
ATOM 751 C C . LEU A 1 98 ? 4.492 5.580 -16.836 1.00 76.88 98 LEU A C 1
ATOM 753 O O . LEU A 1 98 ? 5.341 6.427 -17.071 1.00 76.88 98 LEU A O 1
ATOM 757 N N . GLN A 1 99 ? 4.016 4.815 -17.816 1.00 74.69 99 GLN A N 1
ATOM 758 C CA . GLN A 1 99 ? 4.445 4.931 -19.214 1.00 74.69 99 GLN A CA 1
ATOM 759 C C . GLN A 1 99 ? 3.967 6.224 -19.904 1.00 74.69 99 GLN A C 1
ATOM 761 O O . GLN A 1 99 ? 4.421 6.544 -21.002 1.00 74.69 99 GLN A O 1
ATOM 766 N N . SER A 1 100 ? 3.039 6.949 -19.279 1.00 71.94 100 SER A N 1
ATOM 767 C CA . SER A 1 100 ? 2.489 8.208 -19.792 1.00 71.94 100 SER A CA 1
ATOM 768 C C . SER A 1 100 ? 3.085 9.442 -19.107 1.00 71.94 100 SER A C 1
ATOM 770 O O . SER A 1 100 ? 2.660 10.554 -19.401 1.00 71.94 100 SER A O 1
ATOM 772 N N . THR A 1 101 ? 4.059 9.278 -18.205 1.00 72.56 101 THR A N 1
ATOM 773 C CA . THR A 1 101 ? 4.685 10.400 -17.493 1.00 72.56 101 THR A CA 1
ATOM 774 C C . THR A 1 101 ? 5.796 11.051 -18.321 1.00 72.56 101 THR A C 1
ATOM 776 O O . THR A 1 101 ? 6.442 10.408 -19.162 1.00 72.56 101 THR A O 1
ATOM 779 N N . ALA A 1 102 ? 6.023 12.347 -18.085 1.00 58.88 102 ALA A N 1
ATOM 780 C CA . ALA A 1 102 ? 7.104 13.101 -18.714 1.00 58.88 102 ALA A CA 1
ATOM 781 C C . ALA A 1 102 ? 8.464 12.416 -18.462 1.00 58.88 102 ALA A C 1
ATOM 783 O O . ALA A 1 102 ? 8.764 11.991 -17.349 1.00 58.88 102 ALA A O 1
ATOM 784 N N . GLY A 1 103 ? 9.284 12.275 -19.509 1.00 64.62 103 GLY A N 1
ATOM 785 C CA . GLY A 1 103 ? 10.588 11.596 -19.442 1.00 64.62 103 GLY A CA 1
ATOM 786 C C . GLY A 1 103 ? 10.589 10.118 -19.864 1.00 64.62 103 GLY A C 1
ATOM 787 O O . GLY A 1 103 ? 11.656 9.498 -19.922 1.00 64.62 103 GLY A O 1
ATOM 788 N N . THR A 1 104 ? 9.435 9.545 -20.221 1.00 62.88 104 THR A N 1
ATOM 789 C CA . THR A 1 104 ? 9.358 8.218 -20.851 1.00 62.88 104 THR A CA 1
ATOM 790 C C . THR A 1 104 ? 9.424 8.332 -22.383 1.00 62.88 104 THR A C 1
ATOM 792 O O . THR A 1 104 ? 8.424 8.562 -23.054 1.00 62.88 104 THR A O 1
ATOM 795 N N . ALA A 1 105 ? 10.625 8.193 -22.962 1.00 59.53 105 ALA A N 1
ATOM 796 C CA . ALA A 1 105 ? 10.820 8.234 -24.420 1.00 59.53 105 ALA A CA 1
ATOM 797 C C . ALA A 1 105 ? 9.938 7.202 -25.160 1.00 59.53 105 ALA A C 1
ATOM 799 O O . ALA A 1 105 ? 9.794 6.072 -24.678 1.00 59.53 105 ALA A O 1
ATOM 800 N N . VAL A 1 106 ? 9.378 7.602 -26.314 1.00 67.06 106 VAL A N 1
ATOM 801 C CA . VAL A 1 106 ? 8.495 6.807 -27.198 1.00 67.06 106 VAL A CA 1
ATOM 802 C C . VAL A 1 106 ? 9.161 5.485 -27.598 1.00 67.06 106 VAL A C 1
ATOM 804 O O . VAL A 1 106 ? 10.379 5.426 -27.722 1.00 67.06 106 VAL A O 1
ATOM 807 N N . CYS A 1 107 ? 8.370 4.416 -27.750 1.00 64.44 107 CYS A N 1
ATOM 808 C CA . CYS A 1 107 ? 8.851 3.061 -28.039 1.00 64.44 107 CYS A CA 1
ATOM 809 C C . CYS A 1 107 ? 9.767 2.993 -29.282 1.00 64.44 107 CYS A C 1
ATOM 811 O O . CYS A 1 107 ? 9.406 3.484 -30.344 1.00 64.44 107 CYS A O 1
ATOM 813 N N . GLY A 1 108 ? 10.947 2.382 -29.116 1.00 62.50 108 GLY A N 1
ATOM 814 C CA . GLY A 1 108 ? 12.080 2.352 -30.052 1.00 62.50 108 GLY A CA 1
ATOM 815 C C . GLY A 1 108 ? 13.381 1.923 -29.337 1.00 62.50 108 GLY A C 1
ATOM 816 O O . GLY A 1 108 ? 13.349 1.648 -28.130 1.00 62.50 108 GLY A O 1
ATOM 817 N N . PRO A 1 109 ? 14.535 1.844 -30.023 1.00 55.97 109 PRO A N 1
ATOM 818 C CA . PRO A 1 109 ? 15.823 1.577 -29.377 1.00 55.97 109 PRO A CA 1
ATOM 819 C C . PRO A 1 109 ? 16.101 2.603 -28.264 1.00 55.97 109 PRO A C 1
ATOM 821 O O . PRO A 1 109 ? 16.012 3.806 -28.484 1.00 55.97 109 PRO A O 1
ATOM 824 N N . GLY A 1 110 ? 16.374 2.141 -27.038 1.00 61.16 110 GLY A N 1
ATOM 825 C CA . GLY A 1 110 ? 16.562 3.023 -25.871 1.00 61.16 110 GLY A CA 1
ATOM 826 C C . GLY A 1 110 ? 15.271 3.520 -25.197 1.00 61.16 110 GLY A C 1
ATOM 827 O O . GLY A 1 110 ? 15.339 4.218 -24.183 1.00 61.16 110 GLY A O 1
ATOM 828 N N . ALA A 1 111 ? 14.092 3.125 -25.686 1.00 64.38 111 ALA A N 1
ATOM 829 C CA . ALA A 1 111 ? 12.820 3.635 -25.190 1.00 64.38 111 ALA A CA 1
ATOM 830 C C . ALA A 1 111 ? 12.482 3.201 -23.763 1.00 64.38 111 ALA A C 1
ATOM 832 O O . ALA A 1 111 ? 12.377 2.017 -23.428 1.00 64.38 111 ALA A O 1
ATOM 833 N N . LYS A 1 112 ? 12.216 4.201 -22.925 1.00 70.31 112 LYS A N 1
ATOM 834 C CA . LYS A 1 112 ? 11.812 4.019 -21.529 1.00 70.31 112 LYS A CA 1
ATOM 835 C C . LYS A 1 112 ? 10.320 3.715 -21.392 1.00 70.31 112 LYS A C 1
ATOM 837 O O . LYS A 1 112 ? 9.948 3.009 -20.462 1.00 70.31 112 LYS A O 1
ATOM 842 N N . ARG A 1 113 ? 9.474 4.170 -22.328 1.00 77.75 113 ARG A N 1
ATOM 843 C CA . ARG A 1 113 ? 8.011 3.985 -22.281 1.00 77.75 113 ARG A CA 1
ATOM 844 C C . ARG A 1 113 ? 7.587 2.517 -22.333 1.00 77.75 113 ARG A C 1
ATOM 846 O O . ARG A 1 113 ? 6.850 2.075 -21.459 1.00 77.75 113 ARG A O 1
ATOM 853 N N . CYS A 1 114 ? 8.069 1.750 -23.311 1.00 78.56 114 CYS A N 1
ATOM 854 C CA . CYS A 1 114 ? 7.693 0.338 -23.458 1.00 78.56 114 CYS A CA 1
ATOM 855 C C . CYS A 1 114 ? 8.202 -0.524 -22.293 1.00 78.56 114 CYS A C 1
ATOM 857 O O . CYS A 1 114 ? 7.456 -1.345 -21.759 1.00 78.56 114 CYS A O 1
ATOM 859 N N . ARG A 1 115 ? 9.439 -0.284 -21.834 1.00 77.31 115 ARG A N 1
ATOM 860 C CA . ARG A 1 115 ? 9.954 -0.935 -20.623 1.00 77.31 115 ARG A CA 1
ATOM 861 C C . ARG A 1 115 ? 9.116 -0.571 -19.404 1.00 77.31 115 ARG A C 1
ATOM 863 O O . ARG A 1 115 ? 8.698 -1.470 -18.687 1.00 77.31 115 ARG A O 1
ATOM 870 N N . MET A 1 116 ? 8.813 0.711 -19.200 1.00 78.88 116 MET A N 1
ATOM 871 C CA . MET A 1 116 ? 7.964 1.150 -18.092 1.00 78.88 116 MET A CA 1
ATOM 872 C C . MET A 1 116 ? 6.597 0.459 -18.127 1.00 78.88 116 MET A C 1
ATOM 874 O O . MET A 1 116 ? 6.170 -0.075 -17.109 1.00 78.88 116 MET A O 1
ATOM 878 N N . TRP A 1 117 ? 5.957 0.376 -19.296 1.00 80.62 117 TRP A N 1
ATOM 879 C CA . TRP A 1 117 ? 4.681 -0.324 -19.454 1.00 80.62 117 TRP A CA 1
ATOM 880 C C . TRP A 1 117 ? 4.773 -1.802 -19.056 1.00 80.62 117 TRP A C 1
ATOM 882 O O . TRP A 1 117 ? 3.973 -2.269 -18.249 1.00 80.62 117 TRP A O 1
ATOM 892 N N . GLN A 1 118 ? 5.785 -2.530 -19.538 1.00 80.81 118 GLN A N 1
ATOM 893 C CA . GLN A 1 118 ? 6.005 -3.928 -19.146 1.00 80.81 118 GLN A CA 1
ATOM 894 C C . GLN A 1 118 ? 6.184 -4.075 -17.628 1.00 80.81 118 GLN A C 1
ATOM 896 O O . GLN A 1 118 ? 5.633 -4.995 -17.021 1.00 80.81 118 GLN A O 1
ATOM 901 N N . ARG A 1 119 ? 6.934 -3.162 -16.996 1.00 79.00 119 ARG A N 1
ATOM 902 C CA . ARG A 1 119 ? 7.190 -3.207 -15.551 1.00 79.00 119 ARG A CA 1
ATOM 903 C C . ARG A 1 119 ? 5.934 -2.891 -14.735 1.00 79.00 119 ARG A C 1
ATOM 905 O O . ARG A 1 119 ? 5.639 -3.633 -13.802 1.00 79.00 119 ARG A O 1
ATOM 912 N N . VAL A 1 120 ? 5.174 -1.862 -15.111 1.00 81.25 120 VAL A N 1
ATOM 913 C CA . VAL A 1 120 ? 3.892 -1.511 -14.474 1.00 81.25 120 VAL A CA 1
ATOM 914 C C . VAL A 1 120 ? 2.904 -2.670 -14.593 1.00 81.25 120 VAL A C 1
ATOM 916 O O . VAL A 1 120 ? 2.322 -3.075 -13.590 1.00 81.25 120 VAL A O 1
ATOM 919 N N . THR A 1 121 ? 2.764 -3.265 -15.782 1.00 84.50 121 THR A N 1
ATOM 920 C CA . THR A 1 121 ? 1.871 -4.411 -16.014 1.00 84.50 121 THR A CA 1
ATOM 921 C C . THR A 1 121 ? 2.253 -5.608 -15.144 1.00 84.50 121 THR A C 1
ATOM 923 O O . THR A 1 121 ? 1.389 -6.202 -14.498 1.00 84.50 121 THR A O 1
ATOM 926 N N . MET A 1 122 ? 3.548 -5.931 -15.056 1.00 82.50 122 MET A N 1
ATOM 927 C CA . MET A 1 122 ? 4.041 -7.035 -14.226 1.00 82.50 122 MET A CA 1
ATOM 928 C C . MET A 1 122 ? 3.745 -6.812 -12.736 1.00 82.50 122 MET A C 1
ATOM 930 O O . MET A 1 122 ? 3.244 -7.715 -12.067 1.00 82.50 122 MET A O 1
ATOM 934 N N . VAL A 1 123 ? 4.042 -5.621 -12.205 1.00 80.19 123 VAL A N 1
ATOM 935 C CA . VAL A 1 123 ? 3.830 -5.318 -10.780 1.00 80.19 123 VAL A CA 1
ATOM 936 C C . VAL A 1 123 ? 2.341 -5.265 -10.448 1.00 80.19 123 VAL A C 1
ATOM 938 O O . VAL A 1 123 ? 1.923 -5.844 -9.450 1.00 80.19 123 VAL A O 1
ATOM 941 N N . THR A 1 124 ? 1.518 -4.662 -11.305 1.00 84.69 124 THR A N 1
ATOM 942 C CA . THR A 1 124 ? 0.057 -4.662 -11.141 1.00 84.69 124 THR A CA 1
ATOM 943 C C . THR A 1 124 ? -0.515 -6.081 -11.130 1.00 84.69 124 THR A C 1
ATOM 945 O O . THR A 1 124 ? -1.356 -6.391 -10.286 1.00 84.69 124 THR A O 1
ATOM 948 N N . GLY A 1 125 ? -0.025 -6.972 -12.000 1.00 86.31 125 GLY A N 1
ATOM 949 C CA . GLY A 1 125 ? -0.387 -8.392 -11.971 1.00 86.31 125 GLY A CA 1
ATOM 950 C C . GLY A 1 125 ? 0.002 -9.077 -10.656 1.00 86.31 125 GLY A C 1
ATOM 951 O O . GLY A 1 125 ? -0.804 -9.806 -10.077 1.00 86.31 125 GLY A O 1
ATOM 952 N N . ALA A 1 126 ? 1.202 -8.789 -10.141 1.00 85.69 126 ALA A N 1
ATOM 953 C CA . ALA A 1 126 ? 1.671 -9.325 -8.865 1.00 85.69 126 ALA A CA 1
ATOM 954 C C . ALA A 1 126 ? 0.807 -8.860 -7.680 1.00 85.69 126 ALA A C 1
ATOM 956 O O . ALA A 1 126 ? 0.444 -9.690 -6.849 1.00 85.69 126 ALA A O 1
ATOM 957 N N . TYR A 1 127 ? 0.420 -7.580 -7.626 1.00 84.81 127 TYR A N 1
ATOM 958 C CA . TYR A 1 127 ? -0.518 -7.080 -6.613 1.00 84.81 127 TYR A CA 1
ATOM 959 C C . TYR A 1 127 ? -1.869 -7.785 -6.700 1.00 84.81 127 TYR A C 1
ATOM 961 O O . TYR A 1 127 ? -2.366 -8.262 -5.685 1.00 84.81 127 TYR A O 1
ATOM 969 N N . ARG A 1 128 ? -2.444 -7.919 -7.903 1.00 85.50 128 ARG A N 1
ATOM 970 C CA . ARG A 1 128 ? -3.759 -8.554 -8.075 1.00 85.50 128 ARG A CA 1
ATOM 971 C C . ARG A 1 128 ? -3.779 -9.987 -7.540 1.00 85.50 128 ARG A C 1
ATOM 973 O O . ARG A 1 128 ? -4.704 -10.350 -6.820 1.00 85.50 128 ARG A O 1
ATOM 980 N N . TYR A 1 129 ? -2.761 -10.782 -7.867 1.00 88.50 129 TYR A N 1
ATOM 981 C CA . TYR A 1 129 ? -2.665 -12.156 -7.374 1.00 88.50 129 TYR A CA 1
ATOM 982 C C . TYR A 1 129 ? -2.359 -12.205 -5.873 1.00 88.50 129 TYR A C 1
ATOM 984 O O . TYR A 1 129 ? -3.025 -12.919 -5.122 1.00 88.50 129 TYR A O 1
ATOM 992 N N . ARG A 1 130 ? -1.364 -11.433 -5.417 1.00 87.62 130 ARG A N 1
ATOM 993 C CA . ARG A 1 130 ? -0.900 -11.495 -4.031 1.00 87.62 130 ARG A CA 1
ATOM 994 C C . ARG A 1 130 ? -1.961 -11.012 -3.051 1.00 87.62 130 ARG A C 1
ATOM 996 O O . ARG A 1 130 ? -2.143 -11.674 -2.042 1.00 87.62 130 ARG A O 1
ATOM 1003 N N . THR A 1 131 ? -2.696 -9.941 -3.349 1.00 88.81 131 THR A N 1
ATOM 1004 C CA . THR A 1 131 ? -3.768 -9.451 -2.467 1.00 88.81 131 THR A CA 1
ATOM 1005 C C . THR A 1 131 ? -4.842 -10.512 -2.251 1.00 88.81 131 THR A C 1
ATOM 1007 O O . THR A 1 131 ? -5.193 -10.793 -1.109 1.00 88.81 131 THR A O 1
ATOM 1010 N N . GLY A 1 132 ? -5.316 -11.159 -3.323 1.00 88.62 132 GLY A N 1
ATOM 1011 C CA . GLY A 1 132 ? -6.296 -12.241 -3.205 1.00 88.62 132 GLY A CA 1
ATOM 1012 C C . GLY A 1 132 ? -5.760 -13.424 -2.397 1.00 88.62 132 GLY A C 1
ATOM 1013 O O . GLY A 1 132 ? -6.439 -13.912 -1.497 1.00 88.62 132 GLY A O 1
ATOM 1014 N N . TYR A 1 133 ? -4.521 -13.845 -2.668 1.00 91.75 133 TYR A N 1
ATOM 1015 C CA . TYR A 1 133 ? -3.870 -14.926 -1.926 1.00 91.75 133 TYR A CA 1
ATOM 1016 C C . TYR A 1 133 ? -3.726 -14.604 -0.432 1.00 91.75 133 TYR A C 1
ATOM 1018 O O . TYR A 1 133 ? -4.107 -15.420 0.403 1.00 91.75 133 TYR A O 1
ATOM 1026 N N . GLU A 1 134 ? -3.209 -13.425 -0.084 1.00 91.00 134 GLU A N 1
ATOM 1027 C CA . GLU A 1 134 ? -2.931 -13.046 1.306 1.00 91.00 134 GLU A CA 1
ATOM 1028 C C . GLU A 1 134 ? -4.208 -12.939 2.141 1.00 91.00 134 GLU A C 1
ATOM 1030 O O . GLU A 1 134 ? -4.233 -13.368 3.293 1.00 91.00 134 GLU A O 1
ATOM 1035 N N . VAL A 1 135 ? -5.285 -12.411 1.554 1.00 89.44 135 VAL A N 1
ATOM 1036 C CA . VAL A 1 135 ? -6.560 -12.219 2.256 1.00 89.44 135 VAL A CA 1
ATOM 1037 C C . VAL A 1 135 ? -7.366 -13.518 2.323 1.00 89.44 135 VAL A C 1
ATOM 1039 O O . VAL A 1 135 ? -7.817 -13.899 3.400 1.00 89.44 135 VAL A O 1
ATOM 1042 N N . LEU A 1 136 ? -7.540 -14.221 1.199 1.00 89.56 136 LEU A N 1
ATOM 1043 C CA . LEU A 1 136 ? -8.499 -15.330 1.098 1.00 89.56 136 LEU A CA 1
ATOM 1044 C C . LEU A 1 136 ? -7.886 -16.699 1.412 1.00 89.56 136 LEU A C 1
ATOM 1046 O O . LEU A 1 136 ? -8.554 -17.550 1.998 1.00 89.56 136 LEU A O 1
ATOM 1050 N N . VAL A 1 137 ? -6.629 -16.922 1.015 1.00 92.31 137 VAL A N 1
ATOM 1051 C CA . VAL A 1 137 ? -5.977 -18.240 1.105 1.00 92.31 137 VAL A CA 1
ATOM 1052 C C . VAL A 1 137 ? -5.073 -18.312 2.328 1.00 92.31 137 VAL A C 1
ATOM 1054 O O . VAL A 1 137 ? -5.288 -19.147 3.201 1.00 92.31 137 VAL A O 1
ATOM 1057 N N . ALA A 1 138 ? -4.091 -17.414 2.421 1.00 92.50 138 ALA A N 1
ATOM 1058 C CA . ALA A 1 138 ? -3.167 -17.360 3.550 1.00 92.50 138 ALA A CA 1
ATOM 1059 C C . ALA A 1 138 ? -3.833 -16.841 4.830 1.00 92.50 138 ALA A C 1
ATOM 1061 O O . ALA A 1 138 ? -3.302 -17.057 5.917 1.00 92.50 138 ALA A O 1
ATOM 1062 N N . ARG A 1 139 ? -4.980 -16.153 4.701 1.00 91.06 139 ARG A N 1
ATOM 1063 C CA . ARG A 1 139 ? -5.715 -15.526 5.810 1.00 91.06 139 ARG A CA 1
ATOM 1064 C C . ARG A 1 139 ? -4.804 -14.656 6.684 1.00 91.06 139 ARG A C 1
ATOM 1066 O O . ARG A 1 139 ? -4.933 -14.641 7.906 1.00 91.06 139 ARG A O 1
ATOM 1073 N N . ARG A 1 140 ? -3.884 -13.918 6.049 1.00 92.12 140 ARG A N 1
ATOM 1074 C CA . ARG A 1 140 ? -2.887 -13.052 6.705 1.00 92.12 140 ARG A CA 1
ATOM 1075 C C . ARG A 1 140 ? -3.538 -12.023 7.632 1.00 92.12 140 ARG A C 1
ATOM 1077 O O . ARG A 1 140 ? -2.974 -11.699 8.671 1.00 92.12 140 ARG A O 1
ATOM 1084 N N . TYR A 1 141 ? -4.742 -11.570 7.277 1.00 91.19 141 TYR A N 1
ATOM 1085 C CA . TYR A 1 141 ? -5.567 -10.642 8.054 1.00 91.19 141 TYR A CA 1
ATOM 1086 C C . TYR A 1 141 ? -6.854 -11.336 8.520 1.00 91.19 141 TYR A C 1
ATOM 1088 O O . TYR A 1 141 ? -7.945 -11.085 8.011 1.00 91.19 141 TYR A O 1
ATOM 1096 N N . ALA A 1 142 ? -6.717 -12.294 9.436 1.00 87.88 142 ALA A N 1
ATOM 1097 C CA . ALA A 1 142 ? -7.845 -13.086 9.922 1.00 87.88 142 ALA A CA 1
ATOM 1098 C C . ALA A 1 142 ? -8.906 -12.214 10.619 1.00 87.88 142 ALA A C 1
ATOM 1100 O O . ALA A 1 142 ? -8.585 -11.451 11.520 1.00 87.88 142 ALA A O 1
ATOM 1101 N N . GLY A 1 143 ? -10.173 -12.370 10.229 1.00 80.81 143 GLY A N 1
ATOM 1102 C CA . GLY A 1 143 ? -11.300 -11.600 10.771 1.00 80.81 143 GLY A CA 1
ATOM 1103 C C . GLY A 1 143 ? -11.661 -10.362 9.950 1.00 80.81 143 GLY A C 1
ATOM 1104 O O . GLY A 1 143 ? -12.773 -9.851 10.078 1.00 80.81 143 GLY A O 1
ATOM 1105 N N . LEU A 1 144 ? -10.772 -9.905 9.063 1.00 79.75 144 LEU A N 1
ATOM 1106 C CA . LEU A 1 144 ? -10.992 -8.715 8.245 1.00 79.75 144 LEU A CA 1
ATOM 1107 C C . LEU A 1 144 ? -12.261 -8.867 7.385 1.00 79.75 144 LEU A C 1
ATOM 1109 O O . LEU A 1 144 ? -12.381 -9.812 6.608 1.00 79.75 144 LEU A O 1
ATOM 1113 N N . GLY A 1 145 ? -13.223 -7.952 7.556 1.00 61.12 145 GLY A N 1
ATOM 1114 C CA . GLY A 1 145 ? -14.515 -7.973 6.854 1.00 61.12 145 GLY A CA 1
ATOM 1115 C C . GLY A 1 145 ? -15.631 -8.814 7.496 1.00 61.12 145 GLY A C 1
ATOM 1116 O O . GLY A 1 145 ? -16.687 -8.941 6.887 1.00 61.12 145 GLY A O 1
ATOM 1117 N N . GLN A 1 146 ? -15.446 -9.371 8.701 1.00 62.56 146 GLN A N 1
ATOM 1118 C CA . GLN A 1 146 ? -16.475 -10.161 9.411 1.00 62.56 146 GLN A CA 1
ATOM 1119 C C . GLN A 1 146 ? -17.407 -9.338 10.329 1.00 62.56 146 GLN A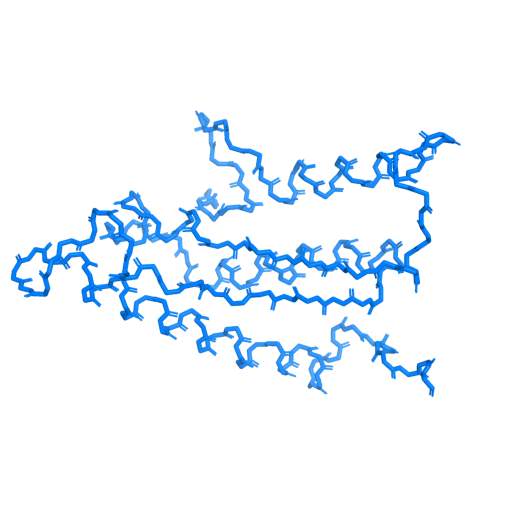 C 1
ATOM 1121 O O . GLN A 1 146 ? -18.217 -9.922 11.041 1.00 62.56 146 GLN A O 1
ATOM 1126 N N . GLN A 1 147 ? -17.305 -8.004 10.332 1.00 51.31 147 GLN A N 1
ATOM 1127 C CA . GLN A 1 147 ? -18.096 -7.102 11.192 1.00 51.31 147 GLN A CA 1
ATOM 1128 C C . GLN A 1 147 ? -19.101 -6.222 10.421 1.00 51.31 147 GLN A C 1
ATOM 1130 O O . GLN A 1 147 ? -19.421 -5.127 10.880 1.00 51.31 147 GLN A O 1
ATOM 1135 N N . LEU A 1 148 ? -19.579 -6.669 9.255 1.00 46.66 148 LEU A N 1
ATOM 1136 C CA . LEU A 1 148 ? -20.686 -6.008 8.548 1.00 46.66 148 LEU A CA 1
ATOM 1137 C C . LEU A 1 148 ? -22.022 -6.670 8.883 1.00 46.66 148 LEU A C 1
ATOM 1139 O O . LEU A 1 148 ? -22.078 -7.918 8.805 1.00 46.66 148 LEU A O 1
#

Organism: NCBI:txid1447872

Sequence (148 aa):
MTSNASCSRPPGILVPCVLEYEIPSYIVDAALPKAPINTTAHQAVYSTWISTNGLGNQVFLADMQTPKKAYVECTFSALDKLYRQGAWYFVPMNVPSLQSTAGTAVCGPGAKRCRMWQRVTMVTGAYRYRTGYEVLVARRYAGLGQQL

Foldseek 3Di:
DAAPFLAGDDPPDPDDRLPPGVLVVCVVLVPDPVRPDPDDLVRDAAEDDGRQVCCDPPHVLVVVDDDLCCGLVSLVVSVLSSVVVVHQHYHYDAHPQPLPDPPQADDDVVGNNVVSNVSSVVRNVVNVVVVCCCVPPVVVPPPRPVPD